Protein AF-A0AAW1KHW8-F1 (afdb_monomer_lite)

pLDDT: mean 73.06, std 16.28, range [36.66, 97.0]

Radius of gyration: 20.5 Å; chains: 1; bounding box: 31×39×62 Å

Secondary structure (DSSP, 8-state):
--------HHHHHH-TTSGGGSHHHHHHHHHH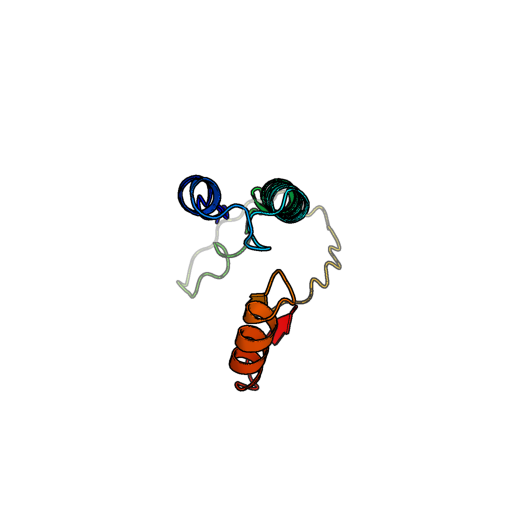HHHHTT----SSSS------------------------PPP-SEE----SHHHHHHHHHHTTSTT--EE-

Structure (mmCIF, N/CA/C/O backbone):
data_AF-A0AAW1KHW8-F1
#
_entry.id   AF-A0AAW1KHW8-F1
#
loop_
_atom_site.group_PDB
_atom_site.id
_atom_site.type_symbol
_atom_site.label_atom_id
_atom_site.label_alt_id
_atom_site.label_comp_id
_atom_site.label_asym_id
_atom_site.label_entity_id
_atom_site.label_seq_id
_atom_site.pdbx_PDB_ins_code
_atom_site.Cartn_x
_atom_site.Cartn_y
_atom_site.Cartn_z
_atom_site.occupancy
_atom_site.B_iso_or_equiv
_atom_site.auth_seq_id
_atom_site.auth_comp_id
_atom_site.auth_asym_id
_atom_site.auth_atom_id
_atom_site.pdbx_PDB_model_num
ATOM 1 N N . MET A 1 1 ? 8.182 6.741 13.775 1.00 51.84 1 MET A N 1
ATOM 2 C CA . MET A 1 1 ? 9.267 5.955 13.143 1.00 51.84 1 MET A CA 1
ATOM 3 C C . MET A 1 1 ? 9.331 6.388 11.681 1.00 51.84 1 MET A C 1
ATOM 5 O O . MET A 1 1 ? 8.275 6.520 11.086 1.00 51.84 1 MET A O 1
ATOM 9 N N . SER A 1 2 ? 10.493 6.716 11.101 1.00 66.00 2 SER A N 1
ATOM 10 C CA . SER A 1 2 ? 10.534 7.205 9.707 1.00 66.00 2 SER A CA 1
ATOM 11 C C . SER A 1 2 ? 10.313 6.045 8.734 1.00 66.00 2 SER A C 1
ATOM 13 O O . SER A 1 2 ? 11.152 5.147 8.660 1.00 66.00 2 SER A O 1
ATOM 15 N N . TRP A 1 3 ? 9.199 6.048 8.004 1.00 64.19 3 TRP A N 1
ATOM 16 C CA . TRP A 1 3 ? 8.949 5.072 6.945 1.00 64.19 3 TRP A CA 1
ATOM 17 C C . TRP A 1 3 ? 9.956 5.268 5.804 1.00 64.19 3 TRP A C 1
ATOM 19 O O . TRP A 1 3 ? 10.092 6.372 5.274 1.00 64.19 3 TRP A O 1
ATOM 29 N N . ILE A 1 4 ? 10.669 4.201 5.438 1.00 71.19 4 ILE A N 1
ATOM 30 C CA . ILE A 1 4 ? 11.604 4.182 4.309 1.00 71.19 4 ILE A CA 1
ATOM 31 C C . ILE A 1 4 ? 11.043 3.185 3.285 1.00 71.19 4 ILE A C 1
ATOM 33 O O . ILE A 1 4 ? 10.900 2.008 3.625 1.00 71.19 4 ILE A O 1
ATOM 37 N N . PRO A 1 5 ? 10.701 3.615 2.056 1.00 69.06 5 PRO A N 1
ATOM 38 C CA . PRO A 1 5 ? 10.234 2.701 1.018 1.00 69.06 5 PRO A CA 1
ATOM 39 C C . PRO A 1 5 ? 11.321 1.689 0.648 1.00 69.06 5 PRO A C 1
ATOM 41 O O . PRO A 1 5 ? 12.509 2.012 0.654 1.00 69.06 5 PRO A O 1
ATOM 44 N N . ALA A 1 6 ? 10.911 0.476 0.274 1.00 72.56 6 ALA A N 1
ATOM 45 C CA . ALA A 1 6 ? 11.829 -0.530 -0.245 1.00 72.56 6 ALA A CA 1
ATOM 46 C C . ALA A 1 6 ? 12.484 -0.048 -1.553 1.00 72.56 6 ALA A C 1
ATOM 48 O O . ALA A 1 6 ? 11.814 0.529 -2.415 1.00 72.56 6 ALA A O 1
ATOM 49 N N . ASP A 1 7 ? 13.784 -0.303 -1.711 1.00 77.62 7 ASP A N 1
ATOM 50 C CA . ASP A 1 7 ? 14.498 0.007 -2.948 1.00 77.62 7 ASP A CA 1
ATOM 51 C C . ASP A 1 7 ? 14.112 -0.999 -4.043 1.00 77.62 7 ASP A C 1
ATOM 53 O O . ASP A 1 7 ? 14.470 -2.175 -3.999 1.00 77.62 7 ASP A O 1
ATOM 57 N N . LEU A 1 8 ? 13.345 -0.524 -5.023 1.00 74.88 8 LEU A N 1
ATOM 58 C CA . LEU A 1 8 ? 12.871 -1.310 -6.164 1.00 74.88 8 LEU A CA 1
ATOM 59 C C . LEU A 1 8 ? 13.720 -1.094 -7.424 1.00 74.88 8 LEU A C 1
ATOM 61 O O . LEU A 1 8 ? 13.395 -1.654 -8.474 1.00 74.88 8 LEU A O 1
ATOM 65 N N . SER A 1 9 ? 14.798 -0.302 -7.351 1.00 75.62 9 SER A N 1
ATOM 66 C CA . SER A 1 9 ? 15.628 0.041 -8.514 1.00 75.62 9 SER A CA 1
ATOM 67 C C . SER A 1 9 ? 16.207 -1.199 -9.201 1.00 75.62 9 SER A C 1
ATOM 69 O O . SER A 1 9 ? 16.166 -1.296 -10.427 1.00 75.62 9 SER A O 1
ATOM 71 N N . GLN A 1 10 ? 16.653 -2.188 -8.423 1.00 77.50 10 GLN A N 1
ATOM 72 C CA . GLN A 1 10 ? 17.203 -3.443 -8.941 1.00 77.50 10 GLN A CA 1
ATOM 73 C C . GLN A 1 10 ? 16.147 -4.299 -9.654 1.00 77.50 10 GLN A C 1
ATOM 75 O O . GLN A 1 10 ? 16.413 -4.851 -10.720 1.00 77.50 10 GLN A O 1
ATOM 80 N N . THR A 1 11 ? 14.930 -4.375 -9.113 1.00 74.56 11 THR A N 1
ATOM 81 C CA . THR A 1 11 ? 13.835 -5.158 -9.705 1.00 74.56 11 THR A CA 1
ATOM 82 C C . THR A 1 11 ? 13.302 -4.494 -10.974 1.00 74.56 11 THR A C 1
ATOM 84 O O . THR A 1 11 ? 13.081 -5.159 -11.987 1.00 74.56 11 THR A O 1
ATOM 87 N N . CYS A 1 12 ? 13.148 -3.169 -10.950 1.00 79.69 12 CYS A N 1
ATOM 88 C CA . CYS A 1 12 ? 12.645 -2.403 -12.087 1.00 79.69 12 CYS A CA 1
ATOM 89 C C . CYS A 1 12 ? 13.675 -2.202 -13.206 1.00 79.69 12 CYS A C 1
ATOM 91 O O . CYS A 1 12 ? 13.277 -1.933 -14.337 1.00 79.69 12 CYS A O 1
ATOM 93 N N . ALA A 1 13 ? 14.973 -2.381 -12.933 1.00 76.94 13 ALA A N 1
ATOM 94 C CA . ALA A 1 13 ? 16.006 -2.413 -13.970 1.00 76.94 13 ALA A CA 1
ATOM 95 C C . ALA A 1 13 ? 15.866 -3.629 -14.904 1.00 76.94 13 ALA A C 1
ATOM 97 O O . ALA A 1 13 ? 16.188 -3.535 -16.086 1.00 76.94 13 ALA A O 1
ATOM 98 N N . VAL A 1 14 ? 15.375 -4.760 -14.384 1.00 77.50 14 VAL A N 1
ATOM 99 C CA . VAL A 1 14 ? 15.228 -6.017 -15.140 1.00 77.50 14 VAL A CA 1
ATOM 100 C C . VAL A 1 14 ? 13.814 -6.177 -15.705 1.00 77.50 14 VAL A C 1
ATOM 102 O O . VAL A 1 14 ? 13.648 -6.697 -16.807 1.00 77.50 14 VAL A O 1
ATOM 105 N N . TYR A 1 15 ? 12.792 -5.695 -14.992 1.00 74.38 15 TYR A N 1
ATOM 106 C CA . TYR A 1 15 ? 11.390 -5.857 -15.380 1.00 74.38 15 TYR A CA 1
ATOM 107 C C . TYR A 1 15 ? 10.688 -4.500 -15.557 1.00 74.38 15 TYR A C 1
ATOM 109 O O . TYR A 1 15 ? 9.982 -4.019 -14.673 1.00 74.38 15 TYR A O 1
ATOM 117 N N . THR A 1 16 ? 10.857 -3.882 -16.729 1.00 69.75 16 THR A N 1
ATOM 118 C CA . THR A 1 16 ? 10.283 -2.558 -17.055 1.00 69.75 16 THR A CA 1
ATOM 119 C C . THR A 1 16 ? 8.803 -2.596 -17.451 1.00 69.75 16 THR A C 1
ATOM 121 O O . THR A 1 16 ? 8.138 -1.563 -17.455 1.00 69.75 16 THR A O 1
ATOM 124 N N . THR A 1 17 ? 8.265 -3.775 -17.779 1.00 73.25 17 THR A N 1
ATOM 125 C CA . THR A 1 17 ? 6.876 -3.962 -18.237 1.00 73.25 17 THR A CA 1
ATOM 126 C C . THR A 1 17 ? 5.883 -4.224 -17.105 1.00 73.25 17 THR A C 1
ATOM 128 O O . THR A 1 17 ? 4.678 -4.293 -17.346 1.00 73.25 17 THR A O 1
ATOM 131 N N . VAL A 1 18 ? 6.357 -4.365 -15.865 1.00 79.12 18 VAL A N 1
ATOM 132 C CA . VAL A 1 18 ? 5.487 -4.559 -14.700 1.00 79.12 18 VAL A CA 1
ATOM 133 C C . VAL A 1 18 ? 4.895 -3.215 -14.296 1.00 79.12 18 VAL A C 1
ATOM 135 O O . VAL A 1 18 ? 5.598 -2.207 -14.230 1.00 79.12 18 VAL A O 1
ATOM 138 N N . THR A 1 19 ? 3.602 -3.191 -13.978 1.00 72.19 19 THR A N 1
ATOM 139 C CA . THR A 1 19 ? 2.873 -1.966 -13.611 1.00 72.19 19 THR A CA 1
ATOM 140 C C . THR A 1 19 ? 3.507 -1.216 -12.436 1.00 72.19 19 THR A C 1
ATOM 142 O O . THR A 1 19 ? 3.487 0.011 -12.426 1.00 72.19 19 THR A O 1
ATOM 145 N N . THR A 1 20 ? 4.148 -1.924 -11.500 1.00 72.81 20 THR A N 1
ATOM 146 C CA . THR A 1 20 ? 4.878 -1.355 -10.351 1.00 72.81 20 THR A CA 1
ATOM 147 C C . THR A 1 20 ? 6.107 -0.533 -10.738 1.00 72.81 20 THR A C 1
ATOM 149 O O . THR A 1 20 ? 6.533 0.321 -9.965 1.00 72.81 20 THR A O 1
ATOM 152 N N . CYS A 1 21 ? 6.661 -0.766 -11.927 1.00 81.31 21 CYS A N 1
ATOM 153 C CA . CYS A 1 21 ? 7.830 -0.067 -12.456 1.00 81.31 21 CYS A CA 1
ATOM 154 C C . CYS A 1 21 ? 7.454 1.036 -13.457 1.00 81.31 21 CYS A C 1
ATOM 156 O O . CYS A 1 21 ? 8.330 1.625 -14.090 1.00 81.31 21 CYS A O 1
ATOM 158 N N . SER A 1 22 ? 6.157 1.338 -13.603 1.00 83.62 22 SER A N 1
ATOM 159 C CA . SER A 1 22 ? 5.705 2.418 -14.474 1.00 83.62 22 SER A CA 1
ATOM 160 C C . SER A 1 22 ? 6.159 3.793 -13.950 1.00 83.62 22 SER A C 1
ATOM 162 O O . SER A 1 22 ? 6.243 3.997 -12.732 1.00 83.62 22 SER A O 1
ATOM 164 N N . PRO A 1 23 ? 6.392 4.785 -14.833 1.00 81.38 23 PRO A N 1
ATOM 165 C CA . PRO A 1 23 ? 6.764 6.138 -14.414 1.00 81.38 23 PRO A CA 1
ATOM 166 C C . PRO A 1 23 ? 5.760 6.764 -13.436 1.00 81.38 23 PRO A C 1
ATOM 168 O O . PRO A 1 23 ? 6.153 7.439 -12.488 1.00 81.38 23 PRO A O 1
ATOM 171 N N . ALA A 1 24 ? 4.464 6.496 -13.628 1.00 82.62 24 ALA A N 1
ATOM 172 C CA . ALA A 1 24 ? 3.406 6.979 -12.745 1.00 82.62 24 ALA A CA 1
ATOM 173 C C . ALA A 1 24 ? 3.513 6.379 -11.332 1.00 82.62 24 ALA A C 1
ATOM 175 O O . ALA A 1 24 ? 3.372 7.100 -10.345 1.00 82.62 24 ALA A O 1
ATOM 176 N N . SER A 1 25 ? 3.823 5.085 -11.220 1.00 82.25 25 SER A N 1
ATOM 177 C CA . SER A 1 25 ? 4.009 4.408 -9.930 1.00 82.25 25 SER A CA 1
ATOM 178 C C . SER A 1 25 ? 5.230 4.923 -9.171 1.00 82.25 25 SER A C 1
ATOM 180 O O . SER A 1 25 ? 5.154 5.131 -7.961 1.00 82.25 25 SER A O 1
ATOM 182 N N . LEU A 1 26 ? 6.336 5.193 -9.868 1.00 81.56 26 LEU A N 1
ATOM 183 C CA . LEU A 1 26 ? 7.536 5.764 -9.248 1.00 81.56 26 LEU A CA 1
ATOM 184 C C . LEU A 1 26 ? 7.299 7.196 -8.750 1.00 81.56 26 LEU A C 1
ATOM 186 O O . LEU A 1 26 ? 7.728 7.541 -7.648 1.00 81.56 26 LEU A O 1
ATOM 190 N N . LEU A 1 27 ? 6.575 8.016 -9.518 1.00 85.00 27 LEU A N 1
ATOM 191 C CA . LEU A 1 27 ? 6.176 9.361 -9.087 1.00 85.00 27 LEU A CA 1
ATOM 192 C C . LEU A 1 27 ? 5.251 9.316 -7.867 1.00 85.00 27 LEU A C 1
ATOM 194 O O . LEU A 1 27 ? 5.430 10.100 -6.936 1.00 85.00 27 LEU A O 1
ATOM 198 N N . PHE A 1 28 ? 4.311 8.373 -7.839 1.00 84.62 28 PHE A N 1
ATOM 199 C CA . PHE A 1 28 ? 3.446 8.154 -6.684 1.00 84.62 28 PHE A CA 1
ATOM 200 C C . PHE A 1 28 ? 4.241 7.726 -5.442 1.00 84.62 28 PHE A C 1
ATOM 202 O O . PHE A 1 28 ? 4.089 8.331 -4.384 1.00 84.62 28 PHE A O 1
ATOM 209 N N . LEU A 1 29 ? 5.146 6.748 -5.560 1.00 81.00 29 LEU A N 1
ATOM 210 C CA . LEU A 1 29 ? 6.002 6.328 -4.443 1.00 81.00 29 LEU A CA 1
ATOM 211 C C . LEU A 1 29 ? 6.894 7.469 -3.947 1.00 81.00 29 LEU A C 1
ATOM 213 O O . LEU A 1 29 ? 7.075 7.626 -2.739 1.00 81.00 29 LEU A O 1
ATOM 217 N N . ARG A 1 30 ? 7.412 8.305 -4.857 1.00 84.19 30 ARG A N 1
ATOM 218 C CA . ARG A 1 30 ? 8.164 9.506 -4.483 1.00 84.19 30 ARG A CA 1
ATOM 219 C C . ARG A 1 30 ? 7.291 10.487 -3.708 1.00 84.19 30 ARG A C 1
ATOM 221 O O . ARG A 1 30 ? 7.744 10.978 -2.678 1.00 84.19 30 ARG A O 1
ATOM 228 N N . LEU A 1 31 ? 6.067 10.744 -4.169 1.00 87.44 31 LEU A N 1
ATOM 229 C CA . LEU A 1 31 ? 5.104 11.597 -3.472 1.00 87.44 31 LEU A CA 1
ATOM 230 C C . LEU A 1 31 ? 4.842 11.068 -2.057 1.00 87.44 31 LEU A C 1
ATOM 232 O O . LEU A 1 31 ? 5.035 11.803 -1.092 1.00 87.44 31 LEU A O 1
ATOM 236 N N . VAL A 1 32 ? 4.491 9.787 -1.922 1.00 81.25 32 VAL A N 1
ATOM 237 C CA . VAL A 1 32 ? 4.232 9.138 -0.627 1.00 81.25 32 VAL A CA 1
ATOM 238 C C . VAL A 1 32 ? 5.448 9.254 0.294 1.00 81.25 32 VAL A C 1
ATOM 240 O O . VAL A 1 32 ? 5.309 9.699 1.429 1.00 81.25 32 VAL A O 1
ATOM 243 N N . ALA A 1 33 ? 6.652 8.951 -0.198 1.00 82.94 33 ALA A N 1
ATOM 244 C CA . ALA A 1 33 ? 7.881 9.087 0.582 1.00 82.94 33 ALA A CA 1
ATOM 245 C C . ALA A 1 33 ? 8.141 10.535 1.024 1.00 82.94 33 ALA A C 1
ATOM 247 O O . ALA A 1 33 ? 8.602 10.765 2.138 1.00 82.94 33 ALA A O 1
ATOM 248 N N . THR A 1 34 ? 7.830 11.524 0.184 1.00 84.00 34 THR A N 1
ATOM 249 C CA . THR A 1 34 ? 7.987 12.939 0.555 1.00 84.00 34 THR A CA 1
ATOM 250 C C . THR A 1 34 ? 6.926 13.426 1.538 1.00 84.00 34 THR A C 1
ATOM 252 O O . THR A 1 34 ? 7.252 14.213 2.421 1.00 84.00 34 THR A O 1
ATOM 255 N N . VAL A 1 35 ? 5.685 12.950 1.420 1.00 82.56 35 VAL A N 1
ATOM 256 C CA . VAL A 1 35 ? 4.568 13.358 2.284 1.00 82.56 35 VAL A CA 1
ATOM 257 C C . VAL A 1 35 ? 4.671 12.690 3.653 1.00 82.56 35 VAL A C 1
ATOM 259 O O . VAL A 1 35 ? 4.543 13.354 4.677 1.00 82.56 35 VAL A O 1
ATOM 262 N N . PHE A 1 36 ? 4.950 11.387 3.683 1.00 74.81 36 PHE A N 1
ATOM 263 C CA . PHE A 1 36 ? 4.905 10.581 4.905 1.00 74.81 36 PHE A CA 1
ATOM 264 C C . PHE A 1 36 ? 6.286 10.248 5.485 1.00 74.81 36 PHE A C 1
ATOM 266 O O . PHE A 1 36 ? 6.373 9.816 6.631 1.00 74.81 36 PHE A O 1
ATOM 273 N N . GLY A 1 37 ? 7.384 10.495 4.762 1.00 74.62 37 GLY A N 1
ATOM 274 C CA . GLY A 1 37 ? 8.743 10.220 5.255 1.00 74.62 37 GLY A CA 1
ATOM 275 C C . GLY A 1 37 ? 9.155 11.069 6.464 1.00 74.62 37 GLY A C 1
ATOM 276 O O . GLY A 1 37 ? 10.068 10.697 7.197 1.00 74.62 37 GLY A O 1
ATOM 277 N N . GLN A 1 3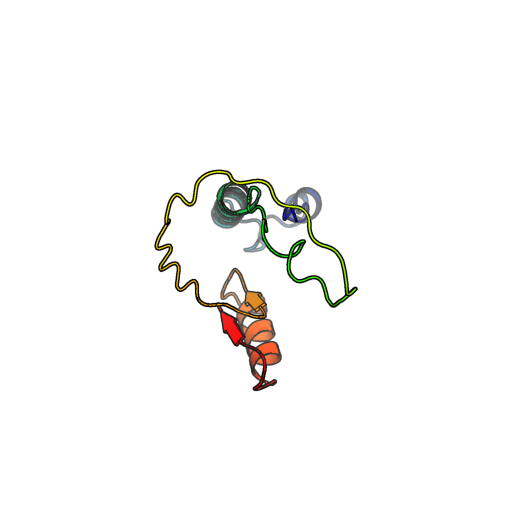8 ? 8.465 12.189 6.703 1.00 70.31 38 GLN A N 1
ATOM 278 C CA . GLN A 1 38 ? 8.638 13.041 7.885 1.00 70.31 38 GLN A CA 1
ATOM 27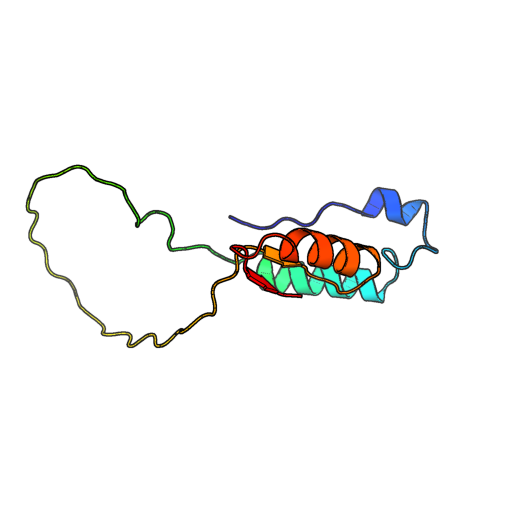9 C C . GLN A 1 38 ? 7.532 12.845 8.934 1.00 70.31 38 GLN A C 1
ATOM 281 O O . GLN A 1 38 ? 7.458 13.639 9.873 1.00 70.31 38 GLN A O 1
ATOM 286 N N . SER A 1 39 ? 6.687 11.808 8.815 1.00 63.66 39 SER A N 1
ATOM 287 C CA . SER A 1 39 ? 5.682 11.509 9.840 1.00 63.66 39 SER A CA 1
ATOM 288 C C . SER A 1 39 ? 6.383 11.169 11.155 1.00 63.66 39 SER A C 1
ATOM 290 O O . SER A 1 39 ? 6.976 10.103 11.339 1.00 63.66 39 SER A O 1
ATOM 292 N N . ARG A 1 40 ? 6.379 12.138 12.068 1.00 61.41 40 ARG A N 1
ATOM 293 C CA . ARG A 1 40 ? 6.824 11.957 13.441 1.00 61.41 40 ARG A CA 1
ATOM 294 C C . ARG A 1 40 ? 5.625 11.479 14.237 1.00 61.41 40 ARG A C 1
ATOM 296 O O . ARG A 1 40 ? 4.773 12.283 14.598 1.00 61.41 40 ARG A O 1
ATOM 303 N N . ASP A 1 41 ? 5.608 10.193 14.564 1.00 64.25 41 ASP A N 1
ATOM 304 C CA . ASP A 1 41 ? 4.737 9.665 15.613 1.00 64.25 41 ASP A CA 1
ATOM 305 C C . ASP A 1 41 ? 5.225 10.253 16.946 1.00 64.25 41 ASP A C 1
ATOM 307 O O . ASP A 1 41 ? 6.075 9.691 17.636 1.00 64.25 41 ASP A O 1
ATOM 311 N N . ALA A 1 42 ? 4.786 11.471 17.262 1.00 59.12 42 ALA A N 1
ATOM 312 C CA . ALA A 1 42 ? 5.280 12.221 18.412 1.00 59.12 42 ALA A CA 1
ATOM 313 C C . ALA A 1 42 ? 4.677 11.753 19.747 1.00 59.12 42 ALA A C 1
ATOM 315 O O . ALA A 1 42 ? 5.060 12.274 20.786 1.00 59.12 42 ALA A O 1
ATOM 316 N N . ASN A 1 43 ? 3.758 10.782 19.763 1.00 58.72 43 ASN A N 1
ATOM 317 C CA . ASN A 1 43 ? 2.934 10.526 20.949 1.00 58.72 43 ASN A CA 1
ATOM 318 C C . ASN A 1 43 ? 2.740 9.042 21.293 1.00 58.72 43 ASN A C 1
ATOM 320 O O . ASN A 1 43 ? 1.644 8.629 21.655 1.00 58.72 43 ASN A O 1
ATOM 324 N N . THR A 1 44 ? 3.808 8.241 21.273 1.00 52.75 44 THR A N 1
ATOM 325 C CA . THR A 1 44 ? 3.789 6.904 21.916 1.00 52.75 44 THR A CA 1
ATOM 326 C C . THR A 1 44 ? 4.846 6.760 23.017 1.00 52.75 44 THR A C 1
ATOM 328 O O . THR A 1 44 ? 4.903 5.742 23.690 1.00 52.75 44 THR A O 1
ATOM 331 N N . ALA A 1 45 ? 5.635 7.805 23.294 1.00 50.22 45 ALA A N 1
ATOM 332 C CA . ALA A 1 45 ? 6.530 7.825 24.456 1.00 50.22 45 ALA A CA 1
ATOM 333 C C . ALA A 1 45 ? 5.832 8.260 25.765 1.00 50.22 45 ALA A C 1
ATOM 335 O O . ALA A 1 45 ? 6.432 8.149 26.828 1.00 50.22 45 ALA A O 1
ATOM 336 N N . GLN A 1 46 ? 4.580 8.749 25.717 1.00 52.72 46 GLN A N 1
ATOM 337 C CA . GLN A 1 46 ? 3.861 9.234 26.910 1.00 52.72 46 GLN A CA 1
ATOM 338 C C . GLN A 1 46 ? 2.704 8.353 27.402 1.00 52.72 46 GLN A C 1
ATOM 340 O O . GLN A 1 46 ? 2.201 8.601 28.496 1.00 52.72 46 GLN A O 1
ATOM 345 N N . ARG A 1 47 ? 2.318 7.274 26.706 1.00 49.47 47 ARG A N 1
ATOM 346 C CA . ARG A 1 47 ? 1.460 6.234 27.313 1.00 49.47 47 ARG A CA 1
ATOM 347 C C . ARG A 1 47 ? 2.326 5.213 28.047 1.00 49.47 47 ARG A C 1
ATOM 349 O O . ARG A 1 47 ? 2.399 4.040 27.703 1.00 49.47 47 ARG A O 1
ATOM 356 N N . GLY A 1 48 ? 3.017 5.722 29.063 1.00 42.66 48 GLY A N 1
ATOM 357 C CA . GLY A 1 48 ? 3.653 4.912 30.084 1.00 42.66 48 GLY A CA 1
ATOM 358 C C . GLY A 1 48 ? 2.598 4.124 30.853 1.00 42.66 48 GLY A C 1
ATOM 359 O O . GLY A 1 48 ? 1.701 4.698 31.469 1.00 42.66 48 GLY A O 1
ATOM 360 N N . HIS A 1 49 ? 2.736 2.804 30.851 1.00 47.62 49 HIS A N 1
ATOM 361 C CA . HIS A 1 49 ? 2.205 1.989 31.929 1.00 47.62 49 HIS A CA 1
ATOM 362 C C . HIS A 1 49 ? 3.164 2.084 33.130 1.00 47.62 49 HIS A C 1
ATOM 364 O O . HIS A 1 49 ? 4.246 1.513 33.124 1.00 47.62 49 HIS A O 1
ATOM 370 N N . ALA A 1 50 ? 2.712 2.861 34.120 1.00 48.38 50 ALA A N 1
ATOM 371 C CA . ALA A 1 50 ? 2.856 2.718 35.573 1.00 48.38 50 ALA A CA 1
ATOM 372 C C . ALA A 1 50 ? 4.250 2.561 36.232 1.00 48.38 50 ALA A C 1
ATOM 374 O O . ALA A 1 50 ? 4.795 1.466 36.335 1.00 48.38 50 ALA A O 1
ATOM 375 N N . TYR A 1 51 ? 4.689 3.633 36.903 1.00 36.66 51 TYR A N 1
ATOM 376 C CA . TYR A 1 51 ? 5.311 3.560 38.234 1.00 36.66 51 TYR A CA 1
ATOM 377 C C . TYR A 1 51 ? 4.690 4.668 39.108 1.00 36.66 51 TYR A C 1
ATOM 379 O O . TYR A 1 51 ? 4.521 5.781 38.600 1.00 36.66 51 TYR A O 1
ATOM 387 N N . PRO A 1 52 ? 4.281 4.410 40.363 1.00 52.34 52 PRO A N 1
ATOM 388 C CA . PRO A 1 52 ? 3.741 5.456 41.221 1.00 52.34 52 PRO A CA 1
ATOM 389 C C . PRO A 1 52 ? 4.858 6.295 41.875 1.00 52.34 52 PRO A C 1
ATOM 391 O O . PRO A 1 52 ? 5.966 5.810 42.078 1.00 52.34 52 PRO A O 1
ATOM 394 N N . GLU A 1 53 ? 4.476 7.529 42.235 1.00 45.22 53 GLU A N 1
ATOM 395 C CA . GLU A 1 53 ? 5.103 8.480 43.180 1.00 45.22 53 GLU A CA 1
ATOM 396 C C . GLU A 1 53 ? 6.369 9.260 42.757 1.00 45.22 53 GLU A C 1
ATOM 398 O O . GLU A 1 53 ? 7.474 8.736 42.777 1.00 45.22 53 GLU A O 1
ATOM 403 N N . GLN A 1 54 ? 6.242 10.575 42.480 1.00 40.12 54 GLN A N 1
ATOM 404 C CA . GLN A 1 54 ? 6.383 11.679 43.467 1.00 40.12 54 GLN A CA 1
ATOM 405 C C . GLN A 1 54 ? 6.257 13.087 42.820 1.00 40.12 54 GLN A C 1
ATOM 407 O O . GLN A 1 54 ? 6.379 13.222 41.602 1.00 40.12 54 GLN A O 1
ATOM 412 N N . PRO A 1 55 ? 5.959 14.148 43.606 1.00 58.94 55 PRO A N 1
ATOM 413 C CA . PRO A 1 55 ? 5.478 15.432 43.106 1.00 58.94 55 PRO A CA 1
ATOM 414 C C . PRO A 1 55 ? 6.632 16.385 42.775 1.00 58.94 55 PRO A C 1
ATOM 416 O O . PRO A 1 55 ? 7.437 16.725 43.639 1.00 58.94 55 PRO A O 1
ATOM 419 N N . ALA A 1 56 ? 6.668 16.891 41.543 1.00 43.56 56 ALA A N 1
ATOM 420 C CA . ALA A 1 56 ? 7.512 18.021 41.175 1.00 43.56 56 ALA A CA 1
ATOM 421 C C . ALA A 1 56 ? 6.657 19.111 40.521 1.00 43.56 56 ALA A C 1
ATOM 423 O O . ALA A 1 56 ? 6.344 19.089 39.333 1.00 43.56 56 ALA A O 1
ATOM 424 N N . THR A 1 57 ? 6.268 20.071 41.352 1.00 50.28 57 THR A N 1
ATOM 425 C CA . THR A 1 57 ? 5.877 21.431 40.988 1.00 50.28 57 THR A CA 1
ATOM 426 C C . THR A 1 57 ? 6.862 21.998 39.966 1.00 50.28 57 THR A C 1
ATOM 428 O O . THR A 1 57 ? 8.044 22.058 40.279 1.00 50.28 57 THR A O 1
ATOM 431 N N . THR A 1 58 ? 6.410 22.440 38.787 1.00 45.06 58 THR A N 1
ATOM 432 C CA . THR A 1 58 ? 6.858 23.681 38.115 1.00 45.06 58 THR A CA 1
ATOM 433 C C . THR A 1 58 ? 5.956 23.961 36.909 1.00 45.06 58 THR A C 1
ATOM 435 O O . THR A 1 58 ? 5.921 23.241 35.919 1.00 45.06 58 THR A O 1
ATOM 438 N N . THR A 1 59 ? 5.213 25.050 37.041 1.00 59.00 59 THR A N 1
ATOM 439 C CA . THR A 1 59 ? 4.433 25.786 36.043 1.00 59.00 59 THR A CA 1
ATOM 440 C C . THR A 1 59 ? 5.184 26.073 34.741 1.00 59.00 59 THR A C 1
ATOM 442 O O . THR A 1 59 ? 6.260 26.665 34.792 1.00 59.00 59 THR A O 1
ATOM 445 N N . THR A 1 60 ? 4.571 25.820 33.579 1.00 50.19 60 THR A N 1
ATOM 446 C CA . THR A 1 60 ? 4.672 26.722 32.409 1.00 50.19 60 THR A CA 1
ATOM 447 C C . THR A 1 60 ? 3.590 26.426 31.359 1.00 50.19 60 THR A C 1
ATOM 449 O O . THR A 1 60 ? 3.613 25.420 30.663 1.00 50.19 60 THR A O 1
ATOM 452 N N . THR A 1 61 ? 2.642 27.361 31.269 1.00 45.16 61 THR A N 1
ATOM 453 C CA . THR A 1 61 ? 1.921 27.775 30.053 1.00 45.16 61 THR A CA 1
ATOM 454 C C . THR A 1 61 ? 1.081 26.722 29.319 1.00 45.16 61 THR A C 1
ATOM 456 O O . THR A 1 61 ? 1.443 26.207 28.265 1.00 45.16 61 THR A O 1
ATOM 459 N N . THR A 1 62 ? -0.141 26.515 29.809 1.00 47.03 62 THR A N 1
ATOM 460 C CA . THR A 1 62 ? -1.247 25.945 29.030 1.00 47.03 62 THR A CA 1
ATOM 461 C C . THR A 1 62 ? -1.668 26.922 27.921 1.00 47.03 62 THR A C 1
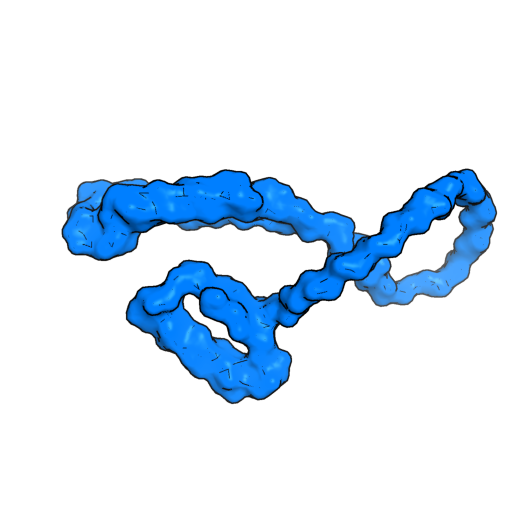ATOM 463 O O . THR A 1 62 ? -2.600 27.707 28.091 1.00 47.03 62 THR A O 1
ATOM 466 N N . LEU A 1 63 ? -0.993 26.892 26.769 1.00 56.72 63 LEU A N 1
ATOM 467 C CA . LEU A 1 63 ? -1.638 27.299 25.521 1.00 56.72 63 LEU A CA 1
ATOM 468 C C . LEU A 1 63 ? -2.632 26.191 25.183 1.00 56.72 63 LEU A C 1
ATOM 470 O O . LEU A 1 63 ? -2.244 25.112 24.735 1.00 56.72 63 LEU A O 1
ATOM 474 N N . SER A 1 64 ? -3.907 26.444 25.472 1.00 51.38 64 SER A N 1
ATOM 475 C CA . SER A 1 64 ? -5.023 25.579 25.109 1.00 51.38 64 SER A CA 1
ATOM 476 C C . SER A 1 64 ? -5.115 25.479 23.586 1.00 51.38 64 SER A C 1
ATOM 478 O O . SER A 1 64 ? -5.853 26.222 22.939 1.00 51.38 64 SER A O 1
ATOM 480 N N . HIS A 1 65 ? -4.362 24.559 22.993 1.00 55.00 65 HIS A N 1
ATOM 481 C CA . HIS A 1 65 ? -4.750 24.027 21.703 1.00 55.00 65 HIS A CA 1
ATOM 482 C C . HIS A 1 65 ? -5.954 23.122 21.948 1.00 55.00 65 HIS A C 1
ATOM 484 O O . HIS A 1 65 ? -5.803 21.964 22.338 1.00 55.00 65 HIS A O 1
ATOM 490 N N . ASN A 1 66 ? -7.150 23.654 21.699 1.00 62.16 66 ASN A N 1
ATOM 491 C CA . ASN A 1 66 ? -8.322 22.837 21.406 1.00 62.16 66 ASN A CA 1
ATOM 492 C C . ASN A 1 66 ? -8.067 22.124 20.068 1.00 62.16 66 ASN A C 1
ATOM 494 O O . ASN A 1 66 ? -8.578 22.519 1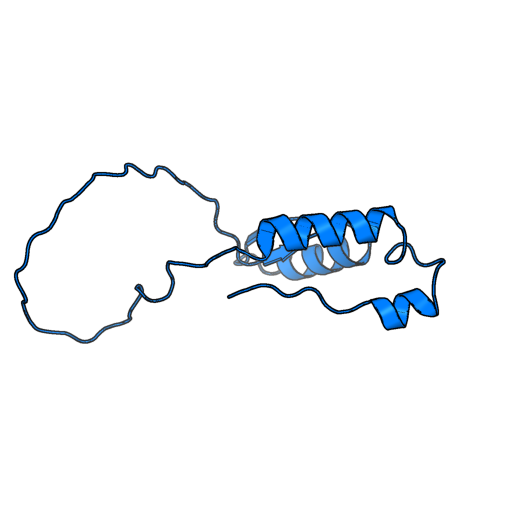9.024 1.00 62.16 66 ASN A O 1
ATOM 498 N N . ASN A 1 67 ? -7.204 21.109 20.091 1.00 56.91 67 ASN A N 1
ATOM 499 C CA . ASN A 1 67 ? -6.997 20.196 18.980 1.00 56.91 67 ASN A CA 1
ATOM 500 C C . ASN A 1 67 ? -8.182 19.234 18.959 1.00 56.91 67 ASN A C 1
ATOM 502 O O . ASN A 1 67 ? -8.092 18.123 19.476 1.00 56.91 67 ASN A O 1
ATOM 506 N N . ILE A 1 68 ? -9.278 19.639 18.322 1.00 57.78 68 ILE A N 1
ATOM 507 C CA . ILE A 1 68 ? -10.227 18.670 17.768 1.00 57.78 68 ILE A CA 1
ATOM 508 C C . ILE A 1 68 ? -9.580 18.114 16.493 1.00 57.78 68 ILE A C 1
ATOM 510 O O . ILE A 1 68 ? -10.029 18.356 15.380 1.00 57.78 68 ILE A O 1
ATOM 514 N N . ASN A 1 69 ? -8.453 17.424 16.651 1.00 57.81 69 ASN A N 1
ATOM 515 C CA . ASN A 1 69 ? -7.990 16.495 15.638 1.00 57.81 69 ASN A CA 1
ATOM 516 C C . ASN A 1 69 ? -8.603 15.159 16.033 1.00 57.81 69 ASN A C 1
ATOM 518 O O . ASN A 1 69 ? -7.943 14.321 16.644 1.00 57.81 69 ASN A O 1
ATOM 522 N N . GLU A 1 70 ? -9.882 14.977 15.712 1.00 61.19 70 GLU A N 1
ATOM 523 C CA . GLU A 1 70 ? -10.490 13.648 15.635 1.00 61.19 70 GLU A CA 1
ATOM 524 C C . GLU A 1 70 ? -9.895 12.931 14.414 1.00 61.19 70 GLU A C 1
ATOM 526 O O . GLU A 1 70 ? -10.549 12.684 13.403 1.00 61.19 70 GLU A O 1
ATOM 531 N N . GLY A 1 71 ? -8.587 12.674 14.466 1.00 66.69 71 GLY A N 1
ATOM 532 C CA . GLY A 1 71 ? -7.924 11.802 13.518 1.00 66.69 71 GLY A CA 1
ATOM 533 C C . GLY A 1 71 ? -8.477 10.403 13.733 1.00 66.69 71 GLY A C 1
ATOM 534 O O . GLY A 1 71 ? -8.387 9.865 14.834 1.00 66.69 71 GLY A O 1
ATOM 535 N N . LYS A 1 72 ? -9.088 9.831 12.698 1.00 76.38 72 LYS A N 1
ATOM 536 C CA . LYS A 1 72 ? -9.590 8.463 12.758 1.00 76.38 72 LYS A CA 1
ATOM 537 C C . LYS A 1 72 ? -8.402 7.506 12.848 1.00 76.38 72 LYS A C 1
ATOM 539 O O . LYS A 1 72 ? -7.543 7.507 11.968 1.00 76.38 72 LYS A O 1
ATOM 544 N N . GLU A 1 73 ? -8.348 6.745 13.932 1.00 83.06 73 GLU A N 1
ATOM 545 C CA . GLU A 1 73 ? -7.306 5.752 14.186 1.00 83.06 73 GLU A CA 1
ATOM 546 C C . GLU A 1 73 ? -7.620 4.466 13.411 1.00 83.06 73 GLU A C 1
ATOM 548 O O . GLU A 1 73 ? -8.787 4.084 13.282 1.00 83.06 73 GLU A O 1
ATOM 553 N N . TYR A 1 74 ? -6.580 3.848 12.849 1.00 87.38 74 TYR A N 1
ATOM 554 C CA . TYR A 1 74 ? -6.668 2.602 12.095 1.00 87.38 74 TYR A CA 1
ATOM 555 C C . TYR A 1 74 ? -5.526 1.667 12.495 1.00 87.38 74 TYR A C 1
ATOM 557 O O . TYR A 1 74 ? -4.394 2.126 12.654 1.00 87.38 74 TYR A O 1
ATOM 565 N N . ASP A 1 75 ? -5.798 0.367 12.574 1.00 90.25 75 ASP A N 1
ATOM 566 C CA . ASP A 1 75 ? -4.785 -0.661 12.844 1.00 90.25 75 ASP A CA 1
ATOM 567 C C . ASP A 1 75 ? -3.891 -0.903 11.620 1.00 90.25 75 ASP A C 1
ATOM 569 O O . ASP A 1 75 ? -2.688 -1.138 11.747 1.00 90.25 75 ASP A O 1
ATOM 573 N N . PHE A 1 76 ? -4.465 -0.804 10.414 1.00 90.38 76 PHE A N 1
ATOM 574 C CA . PHE A 1 76 ? -3.738 -0.979 9.159 1.00 90.38 76 PHE A CA 1
ATOM 575 C C . PHE A 1 76 ? -4.153 0.047 8.101 1.00 90.38 76 PHE A C 1
ATOM 577 O O . PHE A 1 76 ? -5.337 0.293 7.867 1.00 90.38 76 PHE A O 1
ATOM 584 N N . ILE A 1 77 ? -3.159 0.586 7.391 1.00 89.50 77 ILE A N 1
ATOM 585 C CA . ILE A 1 77 ? -3.354 1.427 6.205 1.00 89.50 77 ILE A CA 1
ATOM 586 C C . ILE A 1 77 ? -2.718 0.716 5.012 1.00 89.50 77 ILE A C 1
ATOM 588 O O . ILE A 1 77 ? -1.502 0.512 4.969 1.00 89.50 77 ILE A O 1
ATOM 592 N N . VAL A 1 78 ? -3.539 0.334 4.037 1.00 88.12 78 VAL A N 1
ATOM 593 C CA . VAL A 1 78 ? -3.107 -0.356 2.819 1.00 88.12 78 VAL A CA 1
ATOM 594 C C . VAL A 1 78 ? -3.026 0.658 1.685 1.00 88.12 78 VAL A C 1
ATOM 596 O O . VAL A 1 78 ? -4.015 0.964 1.032 1.00 88.12 78 VAL A O 1
ATOM 599 N N . VAL A 1 79 ? -1.826 1.176 1.422 1.00 83.69 79 VAL A N 1
ATOM 600 C CA . VAL A 1 79 ? -1.625 2.177 0.366 1.00 83.69 79 VAL A CA 1
ATOM 601 C C . VAL A 1 79 ? -1.561 1.497 -1.005 1.00 83.69 79 VAL A C 1
ATOM 603 O O . VAL A 1 79 ? -0.527 0.957 -1.400 1.00 83.69 79 VAL A O 1
ATOM 606 N N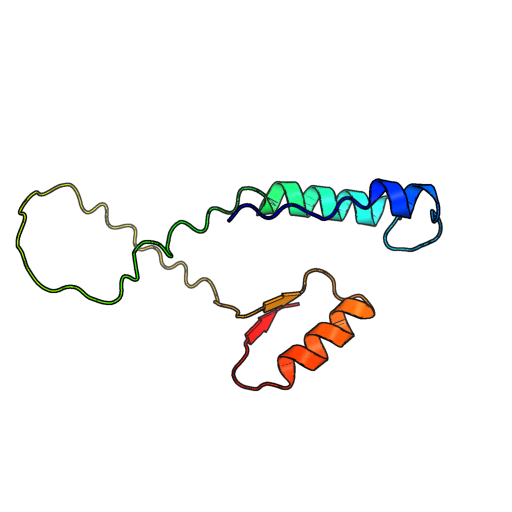 . GLY A 1 80 ? -2.672 1.568 -1.741 1.00 78.25 80 GLY A N 1
ATOM 607 C CA . GLY A 1 80 ? -2.789 1.115 -3.129 1.00 78.25 80 GLY A CA 1
ATOM 608 C C . GLY A 1 80 ? -3.780 -0.035 -3.310 1.00 78.25 80 GLY A C 1
ATOM 609 O O . GLY A 1 80 ? -3.460 -1.192 -3.056 1.00 78.25 80 GLY A O 1
ATOM 610 N N . ALA A 1 81 ? -4.956 0.266 -3.865 1.00 84.69 81 ALA A N 1
ATOM 611 C CA . ALA A 1 81 ? -6.045 -0.684 -4.130 1.00 84.69 81 ALA A CA 1
ATOM 612 C C . ALA A 1 81 ? -5.851 -1.516 -5.422 1.00 84.69 81 ALA A C 1
ATOM 614 O O . ALA A 1 81 ? -6.770 -1.698 -6.220 1.00 84.69 81 ALA A O 1
ATOM 615 N N . GLY A 1 82 ? -4.623 -1.985 -5.666 1.00 84.06 82 GLY A N 1
ATOM 616 C CA . GLY A 1 82 ? -4.322 -2.931 -6.745 1.00 84.06 82 GLY A CA 1
ATOM 617 C C . GLY A 1 82 ? -4.721 -4.368 -6.385 1.00 84.06 82 GLY A C 1
ATOM 618 O O . GLY A 1 82 ? -5.240 -4.627 -5.303 1.00 84.06 82 GLY A O 1
ATOM 619 N N . SER A 1 83 ? -4.414 -5.336 -7.255 1.00 88.31 83 SER A N 1
ATOM 620 C CA . SER A 1 83 ? -4.719 -6.759 -7.013 1.00 88.31 83 SER A CA 1
ATOM 621 C C . SER A 1 83 ? -4.179 -7.265 -5.670 1.00 88.31 83 SER A C 1
ATOM 623 O O . SER A 1 83 ? -4.909 -7.893 -4.910 1.00 88.31 83 SER A O 1
ATOM 625 N N . ALA A 1 84 ? -2.929 -6.936 -5.340 1.00 86.75 84 ALA A N 1
ATOM 626 C CA . ALA A 1 84 ? -2.330 -7.296 -4.057 1.00 86.75 84 ALA A CA 1
ATOM 627 C C . ALA A 1 84 ? -2.970 -6.544 -2.873 1.00 86.75 84 ALA A C 1
ATOM 629 O O . ALA A 1 84 ? -3.248 -7.157 -1.845 1.00 86.75 84 ALA A O 1
ATOM 630 N N . GLY A 1 85 ? -3.247 -5.244 -3.023 1.00 90.81 85 GLY A N 1
ATOM 631 C CA . GLY A 1 85 ? -3.827 -4.416 -1.960 1.00 90.81 85 GLY A CA 1
ATOM 632 C C . GLY A 1 85 ? -5.230 -4.864 -1.562 1.00 90.81 85 GLY A C 1
ATOM 633 O O . GLY A 1 85 ? -5.508 -5.025 -0.378 1.00 90.81 85 GLY A O 1
ATOM 634 N N . CYS A 1 86 ? -6.081 -5.178 -2.541 1.00 91.50 86 CYS A N 1
ATOM 635 C CA . CYS A 1 86 ? -7.421 -5.702 -2.279 1.00 91.50 86 CYS A CA 1
ATOM 636 C C . CYS A 1 86 ? -7.384 -7.074 -1.591 1.00 91.50 86 CYS A C 1
ATOM 638 O O . CYS A 1 86 ? -8.188 -7.330 -0.698 1.00 91.50 86 CYS A O 1
ATOM 640 N N . VAL A 1 87 ? -6.444 -7.951 -1.964 1.00 94.12 87 VAL A N 1
ATOM 641 C CA . VAL A 1 87 ? -6.292 -9.263 -1.313 1.00 94.12 87 VAL A CA 1
ATOM 642 C C . VAL A 1 87 ? -5.848 -9.106 0.140 1.00 94.12 87 VAL A C 1
ATOM 644 O O . VAL A 1 87 ? -6.415 -9.760 1.013 1.00 94.12 87 VAL A O 1
ATOM 647 N N . ILE A 1 88 ? -4.875 -8.232 0.412 1.00 93.88 88 ILE A N 1
ATOM 648 C CA . ILE A 1 88 ? -4.405 -7.976 1.779 1.00 93.88 88 ILE A CA 1
ATOM 649 C C . ILE A 1 88 ? -5.509 -7.328 2.619 1.00 93.88 88 ILE A C 1
ATOM 651 O O . ILE A 1 88 ? -5.789 -7.821 3.708 1.00 93.88 88 ILE A O 1
ATOM 655 N N . ALA A 1 89 ? -6.182 -6.292 2.111 1.00 94.31 89 ALA A N 1
ATOM 656 C CA . ALA A 1 89 ? -7.277 -5.642 2.830 1.00 94.31 89 ALA A CA 1
ATOM 657 C C . ALA A 1 89 ? -8.405 -6.629 3.158 1.00 94.31 89 ALA A C 1
ATOM 659 O O . ALA A 1 89 ? -8.860 -6.673 4.294 1.00 94.31 89 ALA A O 1
ATOM 660 N N . ASN A 1 90 ? -8.774 -7.501 2.214 1.00 94.94 90 ASN A N 1
ATOM 661 C CA . ASN A 1 90 ? -9.781 -8.533 2.453 1.00 94.94 90 ASN A CA 1
ATOM 662 C C . ASN A 1 90 ? -9.381 -9.507 3.577 1.00 94.94 90 ASN A C 1
ATOM 664 O O . ASN A 1 90 ? -10.230 -9.928 4.354 1.00 94.94 90 ASN A O 1
ATOM 668 N N . ARG A 1 91 ? -8.091 -9.855 3.686 1.00 96.38 91 ARG A N 1
ATOM 669 C CA . ARG A 1 91 ? -7.589 -10.733 4.757 1.00 96.38 91 ARG A CA 1
ATOM 670 C C . ARG A 1 91 ? -7.512 -10.038 6.108 1.00 96.38 91 ARG A C 1
ATOM 672 O O . ARG A 1 91 ? -7.827 -10.659 7.114 1.00 96.38 91 ARG A O 1
ATOM 679 N N . LEU A 1 92 ? -7.113 -8.770 6.140 1.00 95.56 92 LEU A N 1
ATOM 680 C CA . LEU A 1 92 ? -7.057 -7.995 7.380 1.00 95.56 92 LEU A CA 1
ATOM 681 C C . LEU A 1 92 ? -8.464 -7.700 7.917 1.00 95.56 92 LEU A C 1
ATOM 683 O O . LEU A 1 92 ? -8.691 -7.810 9.115 1.00 95.56 92 LEU A O 1
ATOM 687 N N . SER A 1 93 ? -9.425 -7.404 7.038 1.00 94.62 93 SER A N 1
ATOM 688 C CA . SER A 1 93 ? -10.817 -7.139 7.424 1.00 94.62 93 SER A CA 1
ATOM 689 C C . SER A 1 93 ? -11.605 -8.382 7.857 1.00 94.62 93 SER A C 1
ATOM 691 O O . SER A 1 93 ? -12.733 -8.245 8.320 1.00 94.62 93 SER A O 1
ATOM 693 N N . GLU A 1 94 ? -11.042 -9.589 7.725 1.00 97.00 94 GLU A N 1
ATOM 694 C CA . GLU A 1 94 ? -11.653 -10.828 8.232 1.00 97.00 94 GLU A CA 1
ATOM 695 C C . GLU A 1 94 ? -11.682 -10.856 9.774 1.00 97.00 94 GLU A C 1
ATOM 697 O O . GLU A 1 94 ? -12.545 -11.496 10.376 1.00 97.00 94 GLU A O 1
ATOM 702 N N . ILE A 1 95 ? -10.775 -10.116 10.423 1.00 96.12 95 ILE A N 1
ATOM 703 C CA . ILE A 1 95 ? -10.728 -9.964 11.878 1.00 96.12 95 ILE A CA 1
ATOM 704 C C . ILE A 1 95 ? -11.508 -8.705 12.262 1.00 96.12 95 ILE A C 1
ATOM 706 O O . ILE A 1 95 ? -11.055 -7.586 12.045 1.00 96.12 95 ILE A O 1
ATOM 710 N N . ALA A 1 96 ? -12.688 -8.900 12.855 1.00 93.56 96 ALA A N 1
ATOM 711 C CA . ALA A 1 96 ? -13.649 -7.830 13.146 1.00 93.56 96 ALA A CA 1
ATOM 712 C C . ALA A 1 96 ? -13.135 -6.743 14.110 1.00 93.56 96 ALA A C 1
ATOM 714 O O . ALA A 1 96 ? -13.694 -5.651 14.155 1.00 93.56 96 ALA A O 1
ATOM 715 N N . GLU A 1 97 ? -12.095 -7.045 14.888 1.00 95.31 97 GLU A N 1
ATOM 716 C CA . GLU A 1 97 ? -11.455 -6.099 15.806 1.00 95.31 97 GLU A CA 1
ATOM 717 C C . GLU A 1 97 ? -10.539 -5.104 15.084 1.00 95.31 97 GLU A C 1
ATOM 719 O O . GLU A 1 97 ? -10.255 -4.043 15.633 1.00 95.31 97 GLU A O 1
ATOM 724 N N . TRP A 1 98 ? -10.081 -5.425 13.869 1.00 95.25 98 TRP A N 1
ATOM 725 C CA . TRP A 1 98 ? -9.138 -4.592 13.133 1.00 95.25 98 TRP A CA 1
ATOM 726 C C . TRP A 1 98 ? -9.833 -3.588 12.222 1.00 95.25 98 TRP A C 1
ATOM 728 O O . TRP A 1 98 ? -10.702 -3.906 11.407 1.00 95.25 98 TRP A O 1
ATOM 738 N N . SER A 1 99 ? -9.366 -2.352 12.310 1.00 90.88 99 SER A N 1
ATOM 739 C CA . SER A 1 99 ? -9.766 -1.233 11.473 1.00 90.88 99 SER A CA 1
ATOM 740 C C . SER A 1 99 ? -8.770 -1.046 10.322 1.00 90.88 99 SER A C 1
ATOM 742 O O . SER A 1 99 ? -7.587 -0.768 10.518 1.00 90.88 99 SER A O 1
ATOM 744 N N . VAL A 1 100 ? -9.253 -1.214 9.089 1.00 90.94 100 VAL A N 1
ATOM 745 C CA . VAL A 1 100 ? -8.430 -1.167 7.869 1.00 90.94 100 VAL A CA 1
ATOM 746 C C . VAL A 1 100 ? -8.887 -0.015 6.976 1.00 90.94 100 VAL A C 1
ATOM 748 O O . VAL A 1 100 ? -10.076 0.088 6.666 1.00 90.94 100 VAL A O 1
ATOM 751 N N . SER A 1 101 ? -7.952 0.829 6.531 1.00 87.50 101 SER A N 1
ATOM 752 C CA . SER A 1 101 ? -8.191 1.844 5.494 1.00 87.50 101 SER A CA 1
ATOM 753 C C . SER A 1 101 ? -7.427 1.496 4.218 1.00 87.50 101 SER A C 1
ATOM 755 O O . SER A 1 101 ? -6.230 1.211 4.275 1.00 87.50 101 SER A O 1
ATOM 757 N N . LEU A 1 102 ? -8.122 1.540 3.080 1.00 82.50 102 LEU A N 1
ATOM 758 C CA . LEU A 1 102 ? -7.541 1.512 1.730 1.00 82.50 102 LEU A CA 1
ATOM 759 C C . LEU A 1 102 ? -7.227 2.927 1.228 1.00 82.50 102 LEU A C 1
ATOM 761 O O . LEU A 1 102 ? -7.849 3.878 1.761 1.00 82.50 102 LEU A O 1
#

Sequence (102 aa):
MSWIPADLSQTCAVYTTVTTCSPASLLFLRLVATVFGQSRDANTAQRGHAYPEQPATTTTTTLSHNNINEGKEYDFIVVGAGSAGCVIANRLSEIAEWSVSL

InterPro domains:
  IPR012132 Glucose-methanol-choline oxidoreductase [PTHR11552] (30-102)
  IPR036188 FAD/NAD(P)-binding domain superfamily [G3DSA:3.50.50.60] (56-102)
  IPR036188 FAD/NAD(P)-binding domain superfamily [SSF51905] (70-100)

Organism: Popillia japonica (NCBI:txid7064)

Foldseek 3Di:
DFDDDDDCVVVCVVPVPDPCNDPVNVVVVVVCCVVRRPDDPPPPVPPDDDDDDDDDDDDDDDPPPPPPPPPPDFPEEQPDPPPVSVVVQVVQVVPVVGGYHD